Protein AF-A0A7W0J969-F1 (afdb_monomer_lite)

Radius of gyration: 12.88 Å; chains: 1; bounding box: 34×25×28 Å

Foldseek 3Di:
DPPPPVLFAQDPVDDCDPVNVCVSCPPCSVVVVVVVVVCVVVQKDWDWDQDPVVSGIKTFIDRPPHTDDIDD

Sequence (72 aa):
METINNIELKDEAIYPDVEVLKNVLGEAYSAYVDLLHIYEINQMEPIWRYYHDGKAWLCKVQKKKKTIVWMS

Structure (mmCIF, N/CA/C/O backbone):
data_AF-A0A7W0J969-F1
#
_entry.id   AF-A0A7W0J969-F1
#
loop_
_atom_site.group_PDB
_atom_site.id
_atom_site.type_symbol
_atom_site.label_atom_id
_atom_site.label_alt_id
_atom_site.label_comp_id
_atom_site.label_asym_id
_atom_site.label_entity_id
_atom_site.label_seq_id
_atom_site.pdbx_PDB_ins_code
_atom_site.Cartn_x
_atom_site.Cartn_y
_atom_site.Cartn_z
_atom_site.occupancy
_atom_site.B_iso_or_equiv
_atom_site.auth_seq_id
_atom_site.auth_comp_id
_atom_site.auth_asym_id
_atom_site.auth_atom_id
_atom_site.pdbx_PDB_model_num
ATOM 1 N N . MET A 1 1 ? 18.171 -14.481 4.797 1.00 34.31 1 MET A N 1
ATOM 2 C CA . MET A 1 1 ? 17.350 -14.922 3.654 1.00 34.31 1 MET A CA 1
ATOM 3 C C . MET A 1 1 ? 16.832 -13.663 3.000 1.00 34.31 1 MET A C 1
ATOM 5 O O . MET A 1 1 ? 16.072 -12.952 3.640 1.00 34.31 1 MET A O 1
ATOM 9 N N . GLU A 1 2 ? 17.321 -13.335 1.808 1.00 41.22 2 GLU A N 1
ATOM 10 C CA . GLU A 1 2 ? 16.712 -12.285 0.991 1.00 41.22 2 GLU A CA 1
ATOM 11 C C . GLU A 1 2 ? 15.474 -12.892 0.338 1.00 41.22 2 GLU A C 1
ATOM 13 O O . GLU A 1 2 ? 15.574 -13.773 -0.515 1.00 41.22 2 GLU A O 1
ATOM 18 N N . THR A 1 3 ? 14.297 -12.494 0.804 1.00 46.00 3 THR A N 1
ATOM 19 C CA . THR A 1 3 ? 13.049 -12.817 0.120 1.00 46.00 3 THR A CA 1
ATOM 20 C C . THR A 1 3 ? 12.980 -11.888 -1.087 1.00 46.00 3 THR A C 1
ATOM 22 O O . THR A 1 3 ? 12.727 -10.697 -0.932 1.00 46.00 3 THR A O 1
ATOM 25 N N . ILE A 1 4 ? 13.290 -12.390 -2.284 1.00 42.12 4 ILE A N 1
ATOM 26 C CA . ILE A 1 4 ? 13.162 -11.602 -3.515 1.00 42.12 4 ILE A CA 1
ATOM 27 C C . ILE A 1 4 ? 11.666 -11.468 -3.814 1.00 42.12 4 ILE A C 1
ATOM 29 O O . ILE A 1 4 ? 11.062 -12.338 -4.439 1.00 42.12 4 ILE A O 1
ATOM 33 N N . ASN A 1 5 ? 11.057 -10.387 -3.327 1.00 55.53 5 ASN A N 1
ATOM 34 C CA . ASN A 1 5 ? 9.710 -9.987 -3.707 1.00 55.53 5 ASN A CA 1
ATOM 35 C C . ASN A 1 5 ? 9.797 -9.245 -5.045 1.00 55.53 5 ASN A C 1
ATOM 37 O O . ASN A 1 5 ? 10.194 -8.087 -5.110 1.00 55.53 5 ASN A O 1
ATOM 41 N N . ASN A 1 6 ? 9.420 -9.916 -6.134 1.00 59.81 6 ASN A N 1
ATOM 42 C CA . ASN A 1 6 ? 9.431 -9.348 -7.491 1.00 59.81 6 ASN A CA 1
ATOM 43 C C . ASN A 1 6 ? 8.347 -8.267 -7.730 1.00 59.81 6 ASN A C 1
ATOM 45 O O . ASN A 1 6 ? 8.176 -7.814 -8.857 1.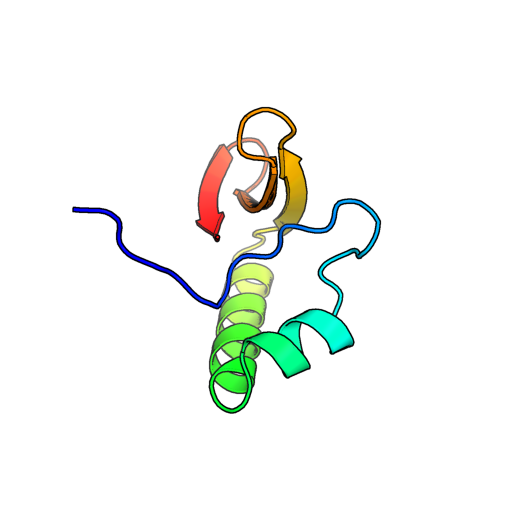00 59.81 6 ASN A O 1
ATOM 49 N N . ILE A 1 7 ? 7.601 -7.884 -6.689 1.00 66.88 7 ILE A N 1
ATOM 50 C CA . ILE A 1 7 ? 6.376 -7.068 -6.733 1.00 66.88 7 ILE A CA 1
ATOM 51 C C . ILE A 1 7 ? 6.571 -5.808 -5.861 1.00 66.88 7 ILE A C 1
ATOM 53 O O . ILE A 1 7 ? 5.678 -5.386 -5.144 1.00 66.88 7 ILE A O 1
ATOM 57 N N . GLU A 1 8 ? 7.772 -5.225 -5.841 1.00 73.06 8 GLU A N 1
ATOM 58 C CA . GLU A 1 8 ? 8.048 -4.013 -5.054 1.00 73.06 8 GLU A CA 1
ATOM 59 C C . GLU A 1 8 ? 7.924 -2.747 -5.921 1.00 73.06 8 GLU A C 1
ATOM 61 O O . GLU A 1 8 ? 8.582 -2.611 -6.955 1.00 73.06 8 GLU A O 1
ATOM 66 N N . LEU A 1 9 ? 7.110 -1.787 -5.472 1.00 90.69 9 LEU A N 1
ATOM 67 C CA . LEU A 1 9 ? 6.910 -0.482 -6.113 1.00 90.69 9 LEU A CA 1
ATOM 68 C C . LEU A 1 9 ? 8.079 0.466 -5.774 1.00 90.69 9 LEU A C 1
ATOM 70 O O . LEU A 1 9 ? 8.010 1.230 -4.812 1.00 90.69 9 LEU A O 1
ATOM 74 N N . LYS A 1 10 ? 9.177 0.393 -6.537 1.00 91.62 10 LYS A N 1
ATOM 75 C CA . LYS A 1 10 ? 10.444 1.099 -6.228 1.00 91.62 10 LYS A CA 1
ATOM 76 C C . LYS A 1 10 ? 10.667 2.428 -6.941 1.00 91.62 10 LYS A C 1
ATOM 78 O O . LYS A 1 10 ? 11.510 3.206 -6.507 1.00 91.62 10 LYS A O 1
ATOM 83 N N . ASP A 1 11 ? 9.981 2.677 -8.050 1.00 92.94 11 ASP A N 1
ATOM 84 C CA . ASP A 1 11 ? 10.212 3.890 -8.833 1.00 92.94 11 ASP A CA 1
ATOM 85 C C . ASP A 1 11 ? 9.454 5.078 -8.224 1.00 92.94 11 ASP A C 1
ATOM 87 O O . ASP A 1 11 ? 8.227 5.145 -8.285 1.00 92.94 11 ASP A O 1
ATOM 91 N N . GLU A 1 12 ? 10.186 6.022 -7.630 1.00 95.06 12 GLU A N 1
ATOM 92 C CA . GLU A 1 12 ? 9.632 7.250 -7.045 1.00 95.06 12 GLU A CA 1
ATOM 93 C C . GLU A 1 12 ? 8.872 8.111 -8.067 1.00 95.06 12 GLU A C 1
ATOM 95 O O . GLU A 1 12 ? 7.940 8.824 -7.699 1.00 95.06 12 GLU A O 1
ATOM 100 N N . ALA A 1 13 ? 9.235 8.045 -9.352 1.00 95.75 13 ALA A N 1
ATOM 101 C CA . ALA A 1 13 ? 8.582 8.827 -10.399 1.00 95.75 13 ALA A CA 1
ATOM 102 C C . ALA A 1 13 ? 7.232 8.232 -10.836 1.00 95.75 13 ALA A C 1
ATOM 104 O O . ALA A 1 13 ? 6.449 8.916 -11.499 1.00 95.75 13 ALA A O 1
ATOM 105 N N . ILE A 1 14 ? 6.950 6.980 -10.466 1.00 95.00 14 ILE A N 1
ATOM 106 C CA . ILE A 1 14 ? 5.738 6.257 -10.851 1.00 95.00 14 ILE A CA 1
ATOM 107 C C . ILE A 1 14 ? 4.847 6.109 -9.620 1.00 95.00 14 ILE A C 1
ATOM 109 O O . ILE A 1 14 ? 5.100 5.289 -8.738 1.00 95.00 14 ILE A O 1
ATOM 113 N N . TYR A 1 15 ? 3.780 6.907 -9.559 1.00 95.69 15 TYR A N 1
ATOM 114 C CA . TYR A 1 15 ? 2.804 6.795 -8.480 1.00 95.69 15 TYR A CA 1
ATOM 115 C C . TYR A 1 15 ? 2.042 5.455 -8.571 1.00 95.69 15 TYR A C 1
ATOM 117 O O . TYR A 1 15 ? 1.662 5.070 -9.677 1.00 95.69 15 TYR A O 1
ATOM 125 N N . PRO A 1 16 ? 1.758 4.761 -7.448 1.00 95.25 16 PRO A N 1
ATOM 126 C CA . PRO A 1 16 ? 0.960 3.530 -7.422 1.00 95.25 16 PRO A CA 1
ATOM 127 C C . PRO A 1 16 ? -0.532 3.778 -7.693 1.00 95.25 16 PRO A C 1
ATOM 129 O O . PRO A 1 16 ? -1.390 3.607 -6.824 1.00 95.25 16 PRO A O 1
ATOM 132 N N . ASP A 1 17 ? -0.851 4.232 -8.899 1.00 95.25 17 ASP A N 1
ATOM 133 C CA . ASP A 1 17 ? -2.223 4.410 -9.348 1.00 95.25 17 ASP A CA 1
ATOM 134 C C . ASP A 1 17 ? -2.888 3.077 -9.725 1.00 95.25 17 ASP A C 1
ATOM 136 O O . ASP A 1 17 ? -2.328 1.985 -9.603 1.00 95.25 17 ASP A O 1
ATOM 140 N N . VAL A 1 18 ? -4.135 3.175 -10.179 1.00 94.69 18 VAL A N 1
ATOM 141 C CA . VAL A 1 18 ? -4.951 2.034 -10.593 1.00 94.69 18 VAL A CA 1
ATOM 142 C C . VAL A 1 18 ? -4.285 1.205 -11.694 1.00 94.69 18 VAL A C 1
ATOM 144 O O . VAL A 1 18 ? -4.343 -0.023 -11.628 1.00 94.69 18 VAL A O 1
ATOM 147 N N . GLU A 1 19 ? -3.665 1.833 -12.694 1.00 95.25 19 GLU A N 1
ATOM 148 C CA . GLU A 1 19 ? -3.069 1.122 -13.829 1.00 95.25 19 GLU A CA 1
ATOM 149 C C . GLU A 1 19 ? -1.795 0.394 -13.403 1.00 95.25 19 GLU A C 1
ATOM 151 O O . GLU A 1 19 ? -1.630 -0.794 -13.695 1.00 95.25 19 GLU A O 1
ATOM 156 N N . VAL A 1 20 ? -0.938 1.074 -12.639 1.00 94.81 20 VAL A N 1
ATOM 157 C CA . VAL A 1 20 ? 0.285 0.502 -12.069 1.00 94.81 20 VAL A CA 1
ATOM 158 C C . VAL A 1 20 ? -0.058 -0.682 -11.168 1.00 94.81 20 VAL A C 1
ATOM 160 O O . VAL A 1 20 ? 0.464 -1.779 -11.368 1.00 94.81 20 VAL A O 1
ATOM 163 N N . LEU A 1 21 ? -0.985 -0.507 -10.223 1.00 94.62 21 LEU A N 1
ATOM 164 C CA . LEU A 1 21 ? -1.375 -1.562 -9.287 1.00 94.62 21 LEU A CA 1
ATOM 165 C C . LEU A 1 21 ? -2.046 -2.745 -9.987 1.00 94.62 21 LEU A C 1
ATOM 167 O O . LEU A 1 21 ? -1.797 -3.889 -9.613 1.00 94.62 21 LEU A O 1
ATOM 171 N N . LYS A 1 22 ? -2.856 -2.506 -11.023 1.00 94.88 22 LYS A N 1
ATOM 172 C CA . LYS A 1 22 ? -3.464 -3.584 -11.812 1.00 94.88 22 LYS A CA 1
ATOM 173 C C . LYS A 1 22 ? -2.418 -4.397 -12.568 1.00 94.88 22 LYS A C 1
ATOM 175 O O . LYS A 1 22 ? -2.509 -5.622 -12.584 1.00 94.88 22 LYS A O 1
ATOM 180 N N . ASN A 1 23 ? -1.418 -3.738 -13.150 1.00 93.12 23 ASN A N 1
ATOM 181 C CA . ASN A 1 23 ? -0.322 -4.414 -13.845 1.00 93.12 23 ASN A CA 1
ATOM 182 C C . ASN A 1 23 ? 0.550 -5.232 -12.883 1.00 93.12 23 ASN A C 1
ATOM 184 O O . ASN A 1 23 ? 0.968 -6.336 -13.222 1.00 93.12 23 ASN A O 1
ATOM 188 N N . VAL A 1 24 ? 0.799 -4.705 -11.683 1.00 92.12 24 VAL A N 1
ATOM 189 C CA . VAL A 1 24 ? 1.635 -5.343 -10.657 1.00 92.12 24 VAL A CA 1
ATOM 190 C C . VAL A 1 24 ? 0.922 -6.523 -9.985 1.00 92.12 24 VAL A C 1
ATOM 192 O O . VAL A 1 24 ? 1.531 -7.569 -9.776 1.00 92.12 24 VAL A O 1
ATOM 195 N N . LEU A 1 25 ? -0.367 -6.378 -9.662 1.00 92.00 25 LEU A N 1
ATOM 196 C CA . LEU A 1 25 ? -1.144 -7.396 -8.945 1.00 92.00 25 LEU A CA 1
ATOM 197 C C . LEU A 1 25 ? -1.786 -8.441 -9.870 1.00 92.00 25 LEU A C 1
ATOM 199 O O . LEU A 1 25 ? -2.117 -9.536 -9.412 1.00 92.00 25 LEU A O 1
ATOM 203 N N . GLY A 1 26 ? -1.984 -8.125 -11.152 1.00 94.00 26 GLY A N 1
ATOM 204 C CA . GLY A 1 26 ? -2.580 -9.035 -12.128 1.00 94.00 26 GLY A CA 1
ATOM 205 C C . GLY A 1 26 ? -3.941 -9.568 -11.669 1.00 94.00 26 GLY A C 1
ATOM 206 O O . GLY A 1 26 ? -4.853 -8.804 -11.354 1.00 94.00 26 GLY A O 1
ATOM 207 N N . GLU A 1 27 ? -4.076 -10.893 -11.603 1.00 94.44 27 GLU A N 1
ATOM 208 C CA . GLU A 1 27 ? -5.311 -11.569 -11.176 1.00 94.44 27 GLU A CA 1
ATOM 209 C C . GLU A 1 27 ? -5.722 -11.235 -9.733 1.00 94.44 27 GLU A C 1
ATOM 211 O O . GLU A 1 27 ? -6.912 -11.235 -9.420 1.00 94.44 27 GLU A O 1
ATOM 216 N N . ALA A 1 28 ? -4.767 -10.885 -8.864 1.00 93.50 28 ALA A N 1
ATOM 217 C CA . ALA A 1 28 ? -5.039 -10.511 -7.476 1.00 93.50 28 ALA A CA 1
ATOM 218 C C . ALA A 1 28 ? -5.593 -9.081 -7.326 1.00 93.50 28 ALA A C 1
ATOM 220 O O . ALA A 1 28 ? -5.989 -8.684 -6.227 1.00 93.50 28 ALA A O 1
ATOM 221 N N . TYR A 1 29 ? -5.649 -8.296 -8.409 1.00 95.31 29 TYR A N 1
ATOM 222 C CA . TYR A 1 29 ? -6.138 -6.918 -8.363 1.00 95.31 29 TYR A CA 1
ATOM 223 C C . TYR A 1 29 ? -7.598 -6.821 -7.893 1.00 95.31 29 TYR A C 1
ATOM 225 O O . TYR A 1 29 ? -7.947 -5.889 -7.172 1.00 95.31 29 TYR A O 1
ATOM 233 N N . SER A 1 30 ? -8.450 -7.794 -8.237 1.00 97.06 30 SER A N 1
ATOM 234 C CA . SER A 1 30 ? -9.845 -7.824 -7.770 1.00 97.06 30 SER A CA 1
ATOM 235 C C . SER A 1 30 ? -9.940 -7.909 -6.245 1.00 97.06 30 SER A C 1
ATOM 237 O O . SER A 1 30 ? -10.655 -7.120 -5.634 1.00 97.06 30 SER A O 1
ATOM 239 N N . ALA A 1 31 ? -9.142 -8.777 -5.618 1.00 97.25 31 ALA A N 1
ATOM 240 C CA . ALA A 1 31 ? -9.083 -8.898 -4.162 1.00 97.25 31 ALA A CA 1
ATOM 241 C C . ALA A 1 31 ? -8.564 -7.613 -3.492 1.00 97.25 31 ALA A C 1
ATOM 243 O O . ALA A 1 31 ? -9.022 -7.242 -2.411 1.00 97.25 31 ALA A O 1
ATOM 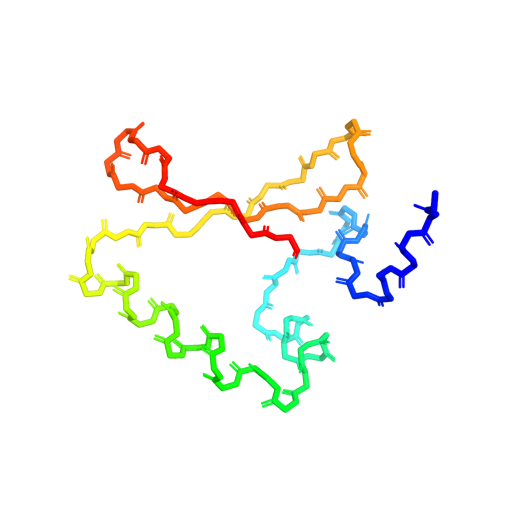244 N N . TYR A 1 32 ? -7.632 -6.904 -4.138 1.00 96.00 32 TYR A N 1
ATOM 245 C CA . TYR A 1 32 ? -7.186 -5.591 -3.673 1.00 96.00 32 TYR A CA 1
ATOM 246 C C . TYR A 1 32 ? -8.314 -4.549 -3.719 1.00 96.00 32 TYR A C 1
ATOM 248 O O . TYR A 1 32 ? -8.482 -3.795 -2.763 1.00 96.00 32 TYR A O 1
ATOM 256 N N . VAL A 1 33 ? -9.129 -4.531 -4.779 1.00 97.44 33 VAL A N 1
ATOM 257 C CA . VAL A 1 33 ? -10.300 -3.641 -4.875 1.00 97.44 33 VAL A CA 1
ATOM 258 C C . VAL A 1 33 ? -11.330 -3.958 -3.787 1.00 97.44 33 VAL A C 1
ATOM 260 O O . VAL A 1 33 ? -11.809 -3.037 -3.122 1.00 97.44 33 VAL A O 1
ATOM 263 N N . ASP A 1 34 ? -11.614 -5.238 -3.538 1.00 98.19 34 ASP A N 1
ATOM 264 C CA . ASP A 1 34 ? -12.515 -5.655 -2.455 1.00 98.19 34 ASP A CA 1
ATOM 265 C C . ASP A 1 34 ? -11.992 -5.198 -1.081 1.00 98.19 34 ASP A C 1
ATOM 267 O O . ASP A 1 34 ? -12.753 -4.716 -0.238 1.00 98.19 34 ASP A O 1
ATOM 271 N N . LEU A 1 35 ? -10.675 -5.268 -0.864 1.00 96.94 35 LEU A N 1
ATOM 272 C CA . LEU A 1 35 ? -10.031 -4.754 0.345 1.00 96.94 35 LEU A CA 1
ATOM 273 C C . LEU A 1 35 ? -10.189 -3.231 0.486 1.00 96.94 35 LEU A C 1
ATOM 275 O O . LEU A 1 35 ? -10.498 -2.750 1.579 1.00 96.94 35 LEU A O 1
ATOM 279 N N . LEU A 1 36 ? -10.018 -2.468 -0.600 1.00 96.94 36 LEU A N 1
ATOM 280 C CA . LEU A 1 36 ? -10.252 -1.020 -0.590 1.00 96.94 36 LEU A CA 1
ATOM 281 C C . LEU A 1 36 ? -11.706 -0.685 -0.237 1.00 96.94 36 LEU A C 1
ATOM 283 O O . LEU A 1 36 ? -11.942 0.247 0.532 1.00 96.94 36 LEU A O 1
ATOM 287 N N . HIS A 1 37 ? -12.669 -1.472 -0.720 1.00 98.06 37 HIS A N 1
ATOM 288 C CA . HIS A 1 37 ? -14.076 -1.293 -0.366 1.00 98.06 37 HIS A CA 1
ATOM 289 C C . HIS A 1 37 ? -14.333 -1.547 1.129 1.00 98.06 37 HIS A C 1
ATOM 291 O O . HIS A 1 37 ? -15.051 -0.789 1.785 1.00 98.06 37 HIS A O 1
ATOM 297 N N . ILE A 1 38 ? -13.682 -2.557 1.719 1.00 97.81 38 ILE A N 1
ATOM 298 C CA . ILE A 1 38 ? -13.736 -2.794 3.171 1.00 97.81 38 ILE A CA 1
ATOM 299 C C . ILE A 1 38 ? -13.164 -1.594 3.937 1.00 97.81 38 ILE A C 1
ATOM 301 O O . ILE A 1 38 ? -13.748 -1.180 4.944 1.00 97.81 38 ILE A O 1
ATOM 305 N N . TYR A 1 39 ? -12.049 -1.014 3.486 1.00 97.38 39 TYR A N 1
ATOM 306 C CA . TYR A 1 39 ? -11.483 0.190 4.100 1.00 97.38 39 TYR A CA 1
ATOM 307 C C . TYR A 1 39 ? -12.444 1.375 4.028 1.00 97.38 39 TYR A C 1
ATOM 309 O O . TYR A 1 39 ? -12.684 2.015 5.054 1.00 97.38 39 TYR A O 1
ATOM 317 N N . GLU A 1 40 ? -13.052 1.610 2.869 1.00 97.12 40 GLU A N 1
ATOM 318 C CA . GLU A 1 40 ? -14.029 2.677 2.657 1.00 97.12 40 GLU A CA 1
ATOM 319 C C . GLU A 1 40 ? -15.224 2.555 3.616 1.00 97.12 40 GLU A C 1
ATOM 321 O O . GLU A 1 40 ? -15.500 3.488 4.376 1.00 97.12 40 GLU A O 1
ATOM 326 N N . ILE A 1 41 ? -15.866 1.378 3.679 1.00 98.12 41 ILE A N 1
ATOM 327 C CA . ILE A 1 41 ? -16.986 1.104 4.602 1.00 98.12 41 ILE A CA 1
ATOM 328 C C . ILE A 1 41 ? -16.578 1.372 6.059 1.00 98.12 41 ILE A C 1
ATOM 330 O O . ILE A 1 41 ? -17.373 1.846 6.874 1.00 98.12 41 ILE A O 1
ATOM 334 N N . ASN A 1 42 ? -15.320 1.092 6.404 1.00 97.56 42 ASN A N 1
ATOM 335 C CA . ASN A 1 42 ? -14.793 1.272 7.751 1.00 97.56 42 ASN A CA 1
ATOM 336 C C . ASN A 1 42 ? -14.240 2.678 8.035 1.00 97.56 42 ASN A C 1
ATOM 338 O O . ASN A 1 42 ? -13.711 2.892 9.139 1.00 97.56 42 ASN A O 1
ATOM 342 N N . GLN A 1 43 ? -14.396 3.630 7.107 1.00 97.69 43 GLN A N 1
ATOM 343 C CA . GLN A 1 43 ? -13.847 4.989 7.187 1.00 97.69 43 GLN A CA 1
ATOM 344 C C . GLN A 1 43 ? -12.326 4.973 7.395 1.00 97.69 43 GLN A C 1
ATOM 346 O O . GLN A 1 43 ? -11.786 5.663 8.268 1.00 97.69 43 GLN A O 1
ATOM 351 N N . MET A 1 44 ? -11.650 4.096 6.656 1.00 97.94 44 MET A N 1
ATOM 352 C CA . MET A 1 44 ? -10.201 3.992 6.611 1.00 97.94 44 MET A CA 1
ATOM 353 C C . MET A 1 44 ? -9.684 4.578 5.301 1.00 97.94 44 MET A C 1
ATOM 355 O O . MET A 1 44 ? -10.231 4.332 4.231 1.00 97.94 44 MET A O 1
ATOM 359 N N . GLU A 1 45 ? -8.609 5.345 5.401 1.00 97.00 45 GLU A N 1
ATOM 360 C CA . GLU A 1 45 ? -8.011 6.083 4.296 1.00 97.00 45 GLU A CA 1
ATOM 361 C C . GLU A 1 45 ? -6.669 5.439 3.924 1.00 97.00 45 GLU A C 1
ATOM 363 O O . GLU A 1 45 ? -5.733 5.497 4.733 1.00 97.00 45 GLU A O 1
ATOM 368 N N . PRO A 1 46 ? -6.552 4.820 2.738 1.00 96.75 46 PRO A N 1
ATOM 369 C CA . PRO A 1 46 ? -5.275 4.394 2.180 1.00 96.75 46 PRO A CA 1
ATOM 370 C C . PRO A 1 46 ? -4.523 5.598 1.591 1.00 96.75 46 PRO A C 1
ATOM 372 O O . PRO A 1 46 ? -5.073 6.380 0.820 1.00 96.75 46 PRO A O 1
ATOM 375 N N . ILE A 1 47 ? -3.252 5.761 1.958 1.00 95.88 47 ILE A N 1
ATOM 376 C CA . ILE A 1 47 ? -2.399 6.878 1.537 1.00 95.88 47 ILE A CA 1
ATOM 377 C C . ILE A 1 47 ? -1.037 6.331 1.122 1.00 95.88 47 ILE A C 1
ATOM 379 O O . ILE A 1 47 ? -0.272 5.853 1.961 1.00 95.88 47 ILE A O 1
ATOM 383 N N . TRP A 1 48 ? -0.703 6.463 -0.157 1.00 96.38 48 TRP A N 1
ATOM 384 C CA . TRP A 1 48 ? 0.621 6.121 -0.670 1.00 96.38 48 TRP A CA 1
ATOM 385 C C . TRP A 1 48 ? 1.647 7.205 -0.357 1.00 96.38 48 TRP A C 1
ATOM 387 O O . TRP A 1 48 ? 1.387 8.399 -0.526 1.00 96.38 48 TRP A O 1
ATOM 397 N N . ARG A 1 49 ? 2.823 6.782 0.107 1.00 95.81 49 ARG A N 1
ATOM 398 C CA . ARG A 1 49 ? 3.989 7.642 0.322 1.00 95.81 49 ARG A CA 1
ATOM 399 C C . ARG A 1 49 ? 5.243 6.917 -0.128 1.00 95.81 49 ARG A C 1
ATOM 401 O O . ARG A 1 49 ? 5.383 5.726 0.142 1.00 95.81 49 ARG A O 1
ATOM 408 N N . TYR A 1 50 ? 6.145 7.650 -0.764 1.00 95.50 50 TYR A N 1
ATOM 409 C CA . TYR A 1 50 ? 7.468 7.139 -1.068 1.00 95.50 50 TYR A CA 1
ATOM 410 C C . TYR A 1 50 ? 8.389 7.316 0.141 1.00 95.50 50 TYR A C 1
ATOM 412 O O . TYR A 1 50 ? 8.439 8.384 0.756 1.00 95.50 50 TYR A O 1
ATOM 420 N N . TYR A 1 51 ? 9.088 6.247 0.494 1.00 93.81 51 TYR A N 1
ATOM 421 C CA . TYR A 1 51 ? 10.037 6.193 1.595 1.00 93.81 51 TYR A CA 1
ATOM 422 C C . TYR A 1 51 ? 11.449 6.126 1.022 1.00 93.81 51 TYR A C 1
ATOM 424 O O . TYR A 1 51 ? 11.827 5.127 0.415 1.00 93.81 51 TYR A O 1
ATOM 432 N N . HIS A 1 52 ? 12.239 7.190 1.195 1.00 93.75 52 HIS A N 1
ATOM 433 C CA . HIS A 1 52 ? 13.587 7.274 0.615 1.00 93.75 52 HIS A CA 1
ATOM 434 C C . HIS A 1 52 ? 14.602 6.330 1.274 1.00 93.75 52 HIS A C 1
ATOM 436 O O . HIS A 1 52 ? 15.573 5.933 0.633 1.00 93.75 52 HIS A O 1
ATOM 442 N N . ASP A 1 53 ? 14.393 5.979 2.542 1.00 91.38 53 ASP A N 1
ATOM 443 C CA . ASP A 1 53 ? 15.220 5.027 3.287 1.00 91.38 53 ASP A CA 1
ATOM 444 C C . ASP A 1 53 ? 15.039 3.595 2.765 1.0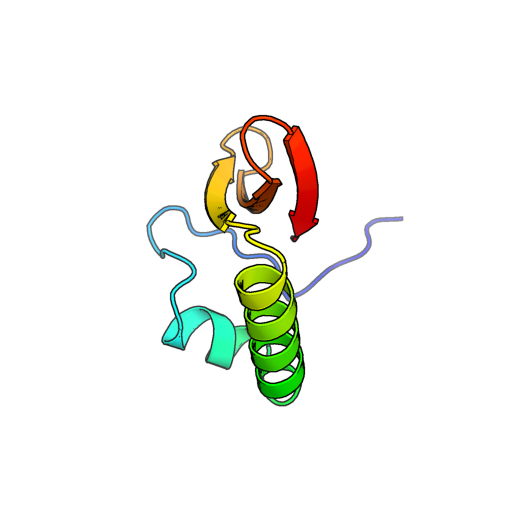0 91.38 53 ASP A C 1
ATOM 446 O O . ASP A 1 53 ? 16.025 2.899 2.529 1.00 91.38 53 ASP A O 1
ATOM 450 N N . GLY A 1 54 ? 13.793 3.187 2.513 1.00 87.25 54 GLY A N 1
ATOM 451 C CA . GLY A 1 54 ? 13.452 1.902 1.896 1.00 87.25 54 GLY A CA 1
ATOM 452 C C . GLY A 1 54 ? 13.487 1.896 0.364 1.00 87.25 54 GLY A C 1
ATOM 453 O O . GLY A 1 54 ? 13.425 0.825 -0.234 1.00 87.25 54 GLY A O 1
ATOM 454 N N . LYS A 1 55 ? 13.581 3.074 -0.270 1.00 91.88 55 LYS A N 1
ATOM 455 C CA . LYS A 1 55 ? 13.428 3.293 -1.721 1.00 91.88 55 LYS A CA 1
ATOM 456 C C . LYS A 1 55 ? 12.205 2.572 -2.298 1.00 91.88 55 LYS A C 1
ATOM 458 O O . LYS A 1 55 ? 12.304 1.835 -3.279 1.00 91.88 55 LYS A O 1
ATOM 463 N N . ALA A 1 56 ? 11.067 2.740 -1.629 1.00 93.69 56 ALA A N 1
ATOM 464 C CA . ALA A 1 56 ? 9.833 2.046 -1.966 1.00 93.69 56 ALA A CA 1
ATOM 465 C C . ALA A 1 56 ? 8.597 2.884 -1.632 1.00 93.69 56 ALA A C 1
ATOM 467 O O . ALA A 1 56 ? 8.581 3.666 -0.676 1.00 93.69 56 ALA A O 1
ATOM 468 N N . TRP A 1 57 ? 7.535 2.676 -2.403 1.00 95.31 57 TRP A N 1
ATOM 469 C CA . TRP A 1 57 ? 6.199 3.136 -2.065 1.00 95.31 57 TRP A CA 1
ATOM 470 C C . TRP A 1 57 ? 5.575 2.231 -1.008 1.00 95.31 57 TRP A C 1
ATOM 472 O O . TRP A 1 57 ? 5.543 1.014 -1.162 1.00 95.31 57 TRP A O 1
ATOM 482 N N . LEU A 1 58 ? 5.022 2.836 0.041 1.00 94.75 58 LEU A N 1
ATOM 483 C CA . LEU A 1 58 ? 4.227 2.146 1.054 1.00 94.75 58 LEU A CA 1
ATOM 484 C C . LEU A 1 58 ? 2.848 2.788 1.157 1.00 94.75 58 LEU A C 1
ATOM 486 O O . LEU A 1 58 ? 2.714 4.018 1.170 1.00 94.75 58 LEU A O 1
ATOM 490 N N . CYS A 1 59 ? 1.818 1.955 1.275 1.00 96.00 59 CYS A N 1
ATOM 491 C CA . CYS A 1 59 ? 0.459 2.412 1.507 1.00 96.00 59 CYS A CA 1
ATOM 492 C C . CYS A 1 59 ? 0.171 2.407 3.007 1.00 96.00 59 CYS A C 1
ATOM 494 O O . CYS A 1 59 ? 0.029 1.356 3.637 1.00 96.00 59 CYS A O 1
ATOM 496 N N . LYS A 1 60 ? 0.062 3.597 3.590 1.00 96.81 60 LYS A N 1
ATOM 497 C CA . LYS A 1 60 ? -0.408 3.784 4.959 1.00 96.81 60 LYS A CA 1
ATOM 498 C C . LYS A 1 60 ? -1.930 3.774 4.970 1.00 96.81 60 LYS A C 1
ATOM 500 O O . LYS A 1 60 ? -2.538 4.685 4.418 1.00 96.81 60 LYS A O 1
ATOM 505 N N . VAL A 1 61 ? -2.545 2.842 5.684 1.00 97.69 61 VAL A N 1
ATOM 506 C CA . VAL A 1 61 ? -3.993 2.862 5.923 1.00 97.69 61 VAL A CA 1
ATOM 507 C C . VAL A 1 61 ? -4.256 3.397 7.324 1.00 97.69 61 VAL A C 1
ATOM 509 O O . VAL A 1 61 ? -3.748 2.869 8.320 1.00 97.69 61 VAL A O 1
ATOM 512 N N . GLN A 1 62 ? -5.039 4.468 7.423 1.00 97.75 62 GLN A N 1
ATOM 513 C CA . GLN A 1 62 ? -5.337 5.124 8.695 1.00 97.75 62 GLN A CA 1
ATOM 514 C C . GLN A 1 62 ? -6.837 5.247 8.948 1.00 97.75 62 GLN A C 1
ATOM 516 O O . GLN A 1 62 ? -7.622 5.429 8.028 1.00 97.75 62 GLN A O 1
ATOM 521 N N . LYS A 1 63 ? -7.234 5.216 10.221 1.00 97.81 63 LYS A N 1
ATOM 522 C CA . LYS A 1 63 ? -8.566 5.625 10.675 1.00 97.81 63 LYS A CA 1
ATOM 523 C C . LYS A 1 63 ? -8.408 6.824 11.595 1.00 97.81 63 LYS A C 1
ATOM 525 O O . LYS A 1 63 ? -7.828 6.713 12.683 1.00 97.81 63 LYS A O 1
ATOM 530 N N . LYS A 1 64 ? -8.916 7.986 11.175 1.00 94.62 64 LYS A N 1
ATOM 531 C CA . LYS A 1 64 ? -8.624 9.274 11.827 1.00 94.62 64 LYS A CA 1
ATOM 532 C C . LYS A 1 64 ? -7.098 9.471 11.919 1.00 94.62 64 LYS A C 1
ATOM 534 O O . LYS A 1 64 ? -6.401 9.426 10.918 1.00 94.62 64 LYS A O 1
ATOM 539 N N . LYS A 1 65 ? -6.556 9.643 13.130 1.00 93.25 65 LYS A N 1
ATOM 540 C CA . LYS A 1 65 ? -5.1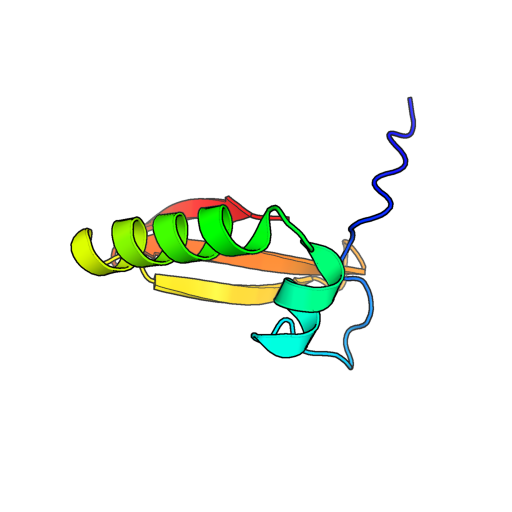14 9.838 13.370 1.00 93.25 65 LYS A CA 1
ATOM 541 C C . LYS A 1 65 ? -4.338 8.539 13.628 1.00 93.25 65 LYS A C 1
ATOM 543 O O . LYS A 1 65 ? -3.133 8.602 13.851 1.00 93.25 65 LYS A O 1
ATOM 548 N N . LYS A 1 66 ? -5.002 7.377 13.648 1.00 96.56 66 LYS A N 1
ATOM 549 C CA . LYS A 1 66 ? -4.364 6.092 13.970 1.00 96.56 66 LYS A CA 1
ATOM 550 C C . LYS A 1 66 ? -4.040 5.323 12.697 1.00 96.56 66 LYS A C 1
ATOM 552 O O . LYS A 1 66 ? -4.936 5.060 11.901 1.00 96.56 66 L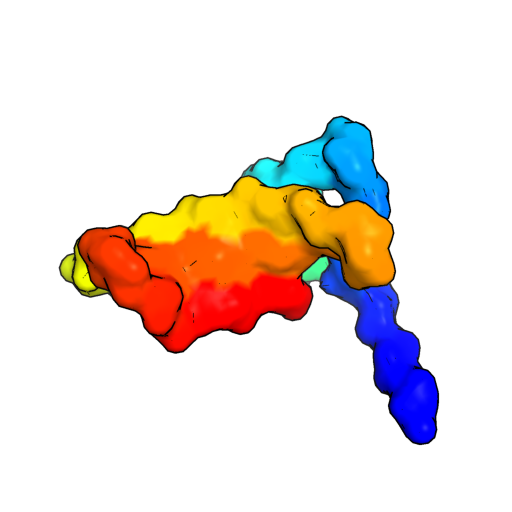YS A O 1
ATOM 557 N N . THR A 1 67 ? -2.779 4.939 12.536 1.00 97.19 67 THR A N 1
ATOM 558 C CA . THR A 1 67 ? -2.380 3.941 11.537 1.00 97.19 67 THR A CA 1
ATOM 559 C C . THR A 1 67 ? -2.942 2.586 11.943 1.00 97.19 67 THR A C 1
ATOM 561 O O . THR A 1 67 ? -2.791 2.191 13.098 1.00 97.19 67 THR A O 1
ATOM 564 N N . ILE A 1 68 ? -3.597 1.903 11.009 1.00 97.19 68 ILE A N 1
ATOM 565 C CA . ILE A 1 68 ? -4.174 0.574 11.229 1.00 97.19 68 ILE A CA 1
ATOM 566 C C . ILE A 1 68 ? -3.288 -0.492 10.592 1.00 97.19 68 ILE A C 1
ATOM 568 O O . ILE A 1 68 ? -2.969 -1.480 11.243 1.00 97.19 68 ILE A O 1
ATOM 572 N N . VAL A 1 69 ? -2.855 -0.269 9.349 1.00 95.69 69 VAL A N 1
ATOM 573 C CA . VAL A 1 69 ? -2.002 -1.205 8.615 1.00 95.69 69 VAL A CA 1
ATOM 574 C C . VAL 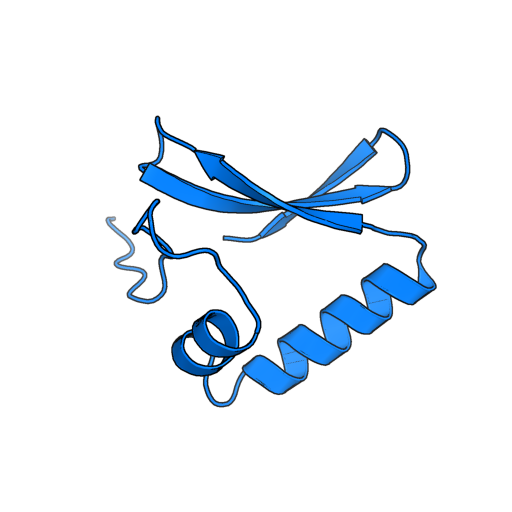A 1 69 ? -1.095 -0.462 7.633 1.00 95.69 69 VAL A C 1
ATOM 576 O O . VAL A 1 69 ? -1.413 0.642 7.183 1.00 95.69 69 VAL A O 1
ATOM 579 N N . TRP A 1 70 ? 0.047 -1.073 7.337 1.00 92.94 70 TRP A N 1
ATOM 580 C CA . TRP A 1 70 ? 0.934 -0.713 6.236 1.00 92.94 70 TRP A CA 1
ATOM 581 C C . TRP A 1 70 ? 0.849 -1.805 5.175 1.00 92.94 70 TRP A C 1
ATOM 583 O O . TRP A 1 70 ? 0.891 -2.983 5.526 1.00 92.94 70 TRP A O 1
ATOM 593 N N . MET A 1 71 ? 0.730 -1.422 3.906 1.00 91.44 71 MET A N 1
ATOM 594 C CA . MET A 1 71 ? 0.790 -2.344 2.770 1.00 91.44 71 MET A CA 1
ATOM 595 C C . MET A 1 71 ? 2.021 -2.013 1.922 1.00 91.44 71 MET A C 1
ATOM 597 O O . MET A 1 71 ? 2.318 -0.831 1.713 1.00 91.44 71 MET A O 1
ATOM 601 N N . SER A 1 72 ? 2.721 -3.050 1.470 1.00 84.62 72 SER A N 1
ATOM 602 C CA . SER A 1 72 ? 3.942 -3.002 0.658 1.00 84.62 72 SER A CA 1
ATOM 603 C C . SER A 1 72 ? 3.871 -4.041 -0.443 1.00 84.62 72 SER A C 1
ATOM 605 O O . SER A 1 72 ? 3.450 -5.168 -0.090 1.00 84.62 72 SER A O 1
#

Secondary structure (DSSP, 8-state):
-----S-----TTS---HHHHHHHHGGGHHHHHHHHHHHHHTT-EEEEEEETTTTEEEEEEEETTEEEEEE-

pLDDT: mean 90.35, std 14.29, range [34.31, 98.19]